Protein AF-B0FN88-F1 (afdb_monomer_lite)

Sequence (145 aa):
YLPQELLGTSCYEYFHQDDIGHLAECHRQVLQTREKITTNCYKFKIKDGSFITLRSRWFSFMNPWTKEVEYIVSTNTVVLANVLEGGDPSLPQLTASPHSMDSMLPSGEGGPKRIHPTVPGIPGGTRAGAGKIGRMIAEEIMEIH

Secondary structure (DSSP, 8-state):
--GGGTTTS-GGGTB-TTTHHHHHHHHHHHHH-SS-EEPPPEEEE-TTS-EEEEEEEEEEEE-TTT--EEEEEEEEEE--TTS----------------------------------PPTT----PPTTGGGHHHHHHHHHHTT-

InterPro domains:
  IPR000014 PAS domain [PS50112] (1-34)
  IPR000014 PAS domain [cd00130] (1-74)
  IPR001610 PAC motif [SM00086] (39-82)
  IPR035965 PAS domain superfamily [SSF55785] (1-79)
  IPR050933 Circadian Clock Transcription Factors [PTHR23042] (1-145)

pLDDT: mean 76.38, std 24.84, range [31.55, 98.12]

Organism: Ovis aries (NCBI:txid9940)

Foldseek 3Di:
DPPVVPPPFAQLQFWFPVQLVQVLVLLLCQQVDQDWRKGDWTWGQDPVQHTFTKIKIKHFDADPPPRHTPDIDIDIDTDDPPDDDDDDPDDDDDDDDDDDDDDDDDDDDDDDDPDDDDDPDDDHRRDPPSRCSSVVSSVVNVVPD

Radius of gyration: 22.77 Å; chains: 1; bounding box: 37×51×68 Å

Structure (mmCIF, N/CA/C/O backbone):
data_AF-B0FN88-F1
#
_entry.id   AF-B0FN88-F1
#
loop_
_atom_site.group_PDB
_atom_site.id
_atom_site.type_symbol
_atom_site.label_atom_id
_atom_site.label_alt_id
_atom_site.label_comp_id
_atom_site.label_asym_id
_a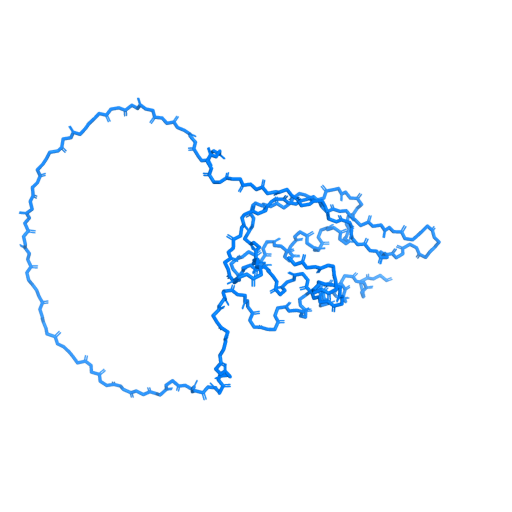tom_site.label_entity_id
_atom_site.label_seq_id
_atom_site.pdbx_PDB_ins_code
_atom_site.Cartn_x
_atom_site.Cartn_y
_atom_site.Cartn_z
_atom_site.occupancy
_atom_site.B_iso_or_equiv
_atom_site.auth_seq_id
_atom_site.auth_comp_id
_atom_site.auth_asym_id
_atom_site.auth_atom_id
_atom_site.pdbx_PDB_model_num
ATOM 1 N N . TYR A 1 1 ? -12.769 -7.535 6.751 1.00 92.06 1 TYR A N 1
ATOM 2 C CA . TYR A 1 1 ? -13.181 -7.292 5.360 1.00 92.06 1 TYR A CA 1
ATOM 3 C C . TYR A 1 1 ? -13.320 -8.618 4.647 1.00 92.06 1 TYR A C 1
ATOM 5 O O . TYR A 1 1 ? -12.586 -9.542 4.982 1.00 92.06 1 TYR A O 1
ATOM 13 N N . LEU A 1 2 ? -14.243 -8.710 3.698 1.00 96.25 2 LEU A N 1
ATOM 14 C CA . LEU A 1 2 ? -14.272 -9.762 2.683 1.00 96.25 2 LEU A CA 1
ATOM 15 C C . LEU A 1 2 ? -13.280 -9.402 1.555 1.00 96.25 2 LEU A C 1
ATOM 17 O O . LEU A 1 2 ? -12.980 -8.216 1.396 1.00 96.25 2 LEU A O 1
ATOM 21 N N . PRO A 1 3 ? -12.771 -10.361 0.759 1.00 95.94 3 PRO A N 1
ATOM 22 C CA . PRO A 1 3 ? -11.773 -10.076 -0.279 1.00 95.94 3 PRO A CA 1
ATOM 23 C C . PRO A 1 3 ? -12.199 -8.972 -1.258 1.00 95.94 3 PRO A C 1
ATOM 25 O O . PRO A 1 3 ? -11.432 -8.052 -1.528 1.00 95.94 3 PRO A O 1
ATOM 28 N N . GLN A 1 4 ? -13.452 -8.994 -1.716 1.00 95.56 4 GLN A N 1
ATOM 29 C CA . GLN A 1 4 ? -14.014 -7.999 -2.634 1.00 95.56 4 GLN A CA 1
ATOM 30 C C . GLN A 1 4 ? -14.195 -6.594 -2.029 1.00 95.56 4 GLN A C 1
ATOM 32 O O . GLN A 1 4 ? -14.438 -5.653 -2.772 1.00 95.56 4 GLN A O 1
ATOM 37 N N . GLU A 1 5 ? -14.080 -6.433 -0.705 1.00 91.88 5 GLU A N 1
ATOM 38 C CA . GLU A 1 5 ? -14.069 -5.113 -0.045 1.00 91.88 5 GLU A CA 1
ATOM 39 C C . GLU A 1 5 ? -12.666 -4.478 -0.019 1.00 91.88 5 GLU A C 1
ATOM 41 O O . GLU A 1 5 ? -12.530 -3.330 0.399 1.00 91.88 5 GLU A O 1
ATOM 46 N N . LEU A 1 6 ? -11.631 -5.236 -0.407 1.00 93.19 6 LEU A N 1
ATOM 47 C CA . LEU A 1 6 ? -10.227 -4.808 -0.457 1.00 93.19 6 LEU A CA 1
ATOM 48 C C . LEU A 1 6 ? -9.679 -4.788 -1.892 1.00 93.19 6 LEU A C 1
ATOM 50 O O . LEU A 1 6 ? -8.859 -3.937 -2.234 1.00 93.19 6 LEU A O 1
ATOM 54 N N . LEU A 1 7 ? -10.102 -5.722 -2.747 1.00 94.38 7 LEU A N 1
ATOM 55 C CA . LEU A 1 7 ? -9.647 -5.796 -4.137 1.00 94.38 7 LEU A CA 1
ATOM 56 C C . LEU A 1 7 ? -9.998 -4.514 -4.910 1.00 94.38 7 LEU A C 1
ATOM 58 O O . LEU A 1 7 ? -11.120 -4.023 -4.847 1.00 94.38 7 LEU A O 1
ATOM 62 N N . GLY A 1 8 ? -9.022 -3.973 -5.644 1.00 91.25 8 GLY A N 1
ATOM 63 C CA . GLY A 1 8 ? -9.160 -2.721 -6.401 1.00 91.25 8 GLY A CA 1
ATOM 64 C C . GLY A 1 8 ? -9.045 -1.435 -5.569 1.00 91.25 8 GLY A C 1
ATOM 65 O O . GLY A 1 8 ? -8.986 -0.354 -6.151 1.00 91.25 8 GLY A O 1
ATOM 66 N N . THR A 1 9 ? -8.968 -1.533 -4.239 1.00 93.88 9 THR A N 1
ATOM 67 C CA . THR A 1 9 ? -8.719 -0.393 -3.337 1.00 93.88 9 THR A CA 1
ATOM 68 C C . THR A 1 9 ? -7.227 -0.245 -3.030 1.00 93.88 9 THR A C 1
ATOM 70 O O . THR A 1 9 ? -6.438 -1.173 -3.229 1.00 93.88 9 THR A O 1
ATOM 73 N N . SER A 1 10 ? -6.816 0.919 -2.532 1.00 94.69 10 SER A N 1
ATOM 74 C CA . SER A 1 10 ? -5.427 1.163 -2.142 1.00 94.69 10 SER A CA 1
ATOM 75 C C . SER A 1 10 ? -5.198 0.844 -0.664 1.00 94.69 10 SER A C 1
ATOM 77 O O . SER A 1 10 ? -5.953 1.279 0.203 1.00 94.69 10 SER A O 1
ATOM 79 N N . CYS A 1 11 ? -4.108 0.143 -0.335 1.00 94.38 11 CYS A N 1
ATOM 80 C CA . CYS A 1 11 ? -3.772 -0.218 1.052 1.00 94.38 11 CYS A CA 1
ATOM 81 C C . CYS A 1 11 ? -3.662 1.005 1.991 1.00 94.38 11 CYS A C 1
ATOM 83 O O . CYS A 1 11 ? -4.023 0.929 3.167 1.00 94.38 11 CYS A O 1
ATOM 85 N N . TYR A 1 12 ? -3.268 2.159 1.447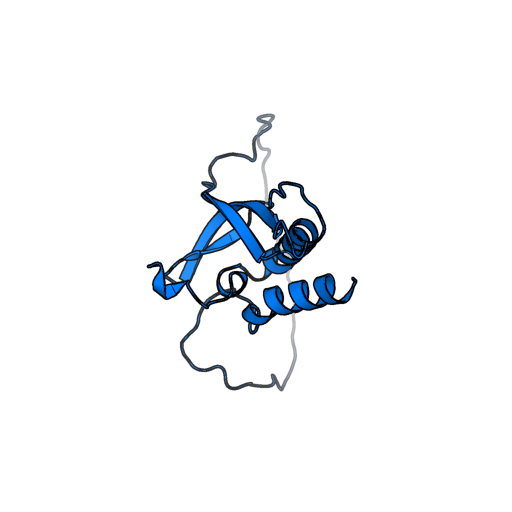 1.00 96.12 12 TYR A N 1
ATOM 86 C CA . TYR A 1 12 ? -3.194 3.442 2.149 1.00 96.12 12 TYR A CA 1
ATOM 87 C C . TYR A 1 12 ? -4.555 3.983 2.621 1.00 96.12 12 TYR A C 1
ATOM 89 O O . TYR A 1 12 ? -4.590 4.849 3.492 1.00 96.12 12 TYR A O 1
ATOM 97 N N . GLU A 1 13 ? -5.678 3.466 2.112 1.00 94.56 13 GLU A N 1
ATOM 98 C CA . GLU A 1 13 ? -7.030 3.793 2.595 1.00 94.56 13 GLU A CA 1
ATOM 99 C C . GLU A 1 13 ? -7.373 3.114 3.931 1.00 94.56 13 GLU A C 1
ATOM 101 O O . GLU A 1 13 ? -8.386 3.442 4.555 1.00 94.56 13 GLU A O 1
ATOM 106 N N . TYR A 1 14 ? -6.525 2.195 4.399 1.00 95.69 14 TYR A N 1
ATOM 107 C CA . TYR A 1 14 ? -6.689 1.473 5.661 1.00 95.69 14 TYR A CA 1
ATOM 108 C C . TYR A 1 14 ? -5.599 1.810 6.682 1.00 95.69 14 TYR A C 1
ATOM 110 O O . TYR A 1 14 ? -5.774 1.536 7.865 1.00 95.69 14 TYR A O 1
ATOM 118 N N . PHE A 1 15 ? -4.495 2.432 6.275 1.00 96.44 15 PHE A N 1
ATOM 119 C CA . PHE A 1 15 ? -3.462 2.880 7.208 1.00 96.44 15 PHE A CA 1
ATOM 120 C C . PHE A 1 15 ? -3.923 4.112 8.009 1.00 96.44 15 PHE A C 1
ATOM 122 O O . PHE A 1 15 ? -4.675 4.962 7.514 1.00 96.44 15 PHE A O 1
ATOM 129 N N . HIS A 1 16 ? -3.477 4.209 9.263 1.00 95.62 16 HIS A N 1
ATOM 130 C CA . HIS A 1 16 ? -3.641 5.419 10.068 1.00 95.62 16 HIS A CA 1
ATOM 131 C C . HIS A 1 16 ? -2.725 6.533 9.549 1.00 95.62 16 HIS A C 1
ATOM 133 O O . HIS A 1 16 ? -1.607 6.268 9.111 1.00 95.62 16 HIS A O 1
ATOM 139 N N . GLN A 1 17 ? -3.186 7.784 9.603 1.00 95.12 17 GLN A N 1
ATOM 140 C CA . GLN A 1 17 ? -2.492 8.936 9.016 1.00 95.12 17 GLN A CA 1
ATOM 141 C C . GLN A 1 17 ? -1.041 9.103 9.512 1.00 95.12 17 GLN A C 1
ATOM 143 O O . GLN A 1 17 ? -0.172 9.452 8.715 1.00 95.12 17 GLN A O 1
ATOM 148 N N . ASP A 1 18 ? -0.783 8.807 10.790 1.00 95.62 18 ASP A N 1
ATOM 149 C CA . ASP A 1 18 ? 0.536 8.944 11.426 1.00 95.62 18 ASP A CA 1
ATOM 150 C C . ASP A 1 18 ? 1.540 7.904 10.887 1.00 95.62 18 ASP A C 1
ATOM 152 O O . ASP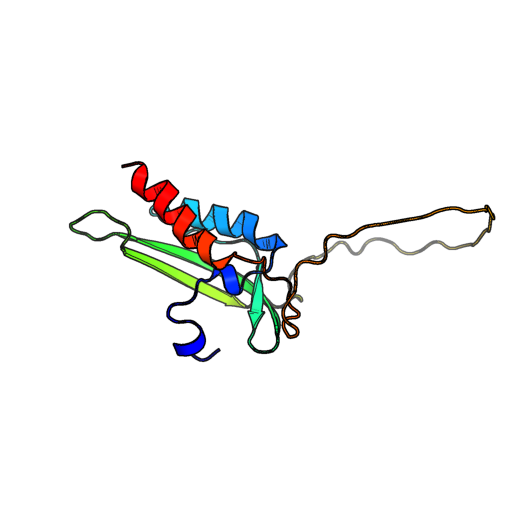 A 1 18 ? 2.738 8.165 10.801 1.00 95.62 18 ASP A O 1
ATOM 156 N N . ASP A 1 19 ? 1.045 6.737 10.461 1.00 96.44 19 ASP A N 1
ATOM 157 C CA . ASP A 1 19 ? 1.862 5.627 9.962 1.00 96.44 19 ASP A CA 1
ATOM 158 C C . ASP A 1 19 ? 2.198 5.760 8.466 1.00 96.44 19 ASP A C 1
ATOM 160 O O . ASP A 1 19 ? 3.145 5.143 7.976 1.00 96.44 19 ASP A O 1
ATOM 164 N N . ILE A 1 20 ? 1.463 6.607 7.731 1.00 95.88 20 ILE A N 1
ATOM 165 C CA . ILE A 1 20 ? 1.625 6.816 6.280 1.00 95.88 20 ILE A CA 1
ATOM 166 C C . ILE A 1 20 ? 3.076 7.136 5.903 1.00 95.88 20 ILE A C 1
ATOM 168 O O . ILE A 1 20 ? 3.544 6.662 4.872 1.00 95.88 20 ILE A O 1
ATOM 172 N N . GLY A 1 21 ? 3.782 7.934 6.713 1.00 96.00 21 GLY A N 1
ATOM 173 C CA . GLY A 1 21 ? 5.150 8.365 6.417 1.00 96.00 21 GLY A CA 1
ATOM 174 C C . GLY A 1 21 ? 6.135 7.198 6.333 1.00 96.00 21 GLY A C 1
ATOM 175 O O . GLY A 1 21 ? 6.828 7.049 5.329 1.00 96.00 21 GLY A O 1
ATOM 176 N N . HIS A 1 22 ? 6.156 6.331 7.349 1.00 96.69 22 HIS A N 1
ATOM 177 C CA . HIS A 1 22 ? 7.078 5.195 7.370 1.00 96.69 22 HIS A CA 1
ATOM 178 C C . HIS A 1 22 ? 6.633 4.070 6.421 1.00 96.69 22 HIS A C 1
ATOM 180 O O . HIS A 1 22 ? 7.474 3.418 5.810 1.00 96.69 22 HIS A O 1
ATOM 186 N N . LEU A 1 23 ? 5.322 3.873 6.228 1.00 97.75 23 LEU A N 1
ATOM 187 C CA . LEU A 1 23 ? 4.800 2.887 5.274 1.00 97.75 23 LEU A CA 1
ATOM 188 C C . LEU A 1 23 ? 5.023 3.302 3.813 1.00 97.75 23 LEU A C 1
ATOM 190 O O . LEU A 1 23 ? 5.218 2.441 2.959 1.00 97.75 23 LEU A O 1
ATOM 194 N N . ALA A 1 24 ? 5.025 4.603 3.506 1.00 97.19 24 ALA A N 1
ATOM 195 C CA . ALA A 1 24 ? 5.486 5.111 2.215 1.00 97.19 24 ALA A CA 1
ATOM 196 C C . ALA A 1 24 ? 6.966 4.778 1.987 1.00 97.19 24 ALA A C 1
ATOM 198 O O . ALA A 1 24 ? 7.328 4.318 0.909 1.00 97.19 24 ALA A O 1
ATOM 199 N N . GLU A 1 25 ? 7.804 4.926 3.012 1.00 96.69 25 GLU A N 1
ATOM 200 C CA . GLU A 1 25 ? 9.231 4.631 2.902 1.00 96.69 25 GLU A CA 1
ATOM 201 C C . GLU A 1 25 ? 9.520 3.130 2.730 1.00 96.69 25 GLU A C 1
ATOM 203 O O . GLU A 1 25 ? 10.229 2.742 1.802 1.00 96.69 25 GLU A O 1
ATOM 208 N N . CYS A 1 26 ? 8.868 2.256 3.507 1.00 97.44 26 CYS A N 1
ATOM 209 C CA . CYS A 1 26 ? 8.931 0.807 3.274 1.00 97.44 26 CYS A CA 1
ATOM 210 C C . CYS A 1 26 ? 8.449 0.414 1.863 1.00 97.44 26 CYS A C 1
ATOM 212 O O . CYS A 1 26 ? 8.944 -0.560 1.293 1.00 97.44 26 CYS A O 1
ATOM 214 N N . HIS A 1 27 ? 7.495 1.159 1.288 1.00 97.06 27 HIS A N 1
ATOM 215 C CA . HIS A 1 27 ? 6.995 0.910 -0.065 1.00 97.06 27 HIS A CA 1
ATOM 216 C C . HIS A 1 27 ? 8.025 1.307 -1.132 1.00 97.06 27 HIS A C 1
ATOM 218 O O . HIS A 1 27 ? 8.219 0.557 -2.086 1.00 97.06 27 HIS A O 1
ATOM 224 N N . ARG A 1 28 ? 8.762 2.412 -0.944 1.00 95.94 28 ARG A N 1
ATOM 225 C CA . ARG A 1 28 ? 9.888 2.746 -1.831 1.00 95.94 28 ARG A CA 1
ATOM 226 C C . ARG A 1 28 ? 10.959 1.665 -1.808 1.00 95.94 28 ARG A C 1
ATOM 228 O O . ARG A 1 28 ? 11.356 1.152 -2.851 1.00 95.94 28 ARG A O 1
ATOM 235 N N . GLN A 1 29 ? 11.367 1.268 -0.605 1.00 95.69 29 GLN A N 1
ATOM 236 C CA . GLN A 1 29 ? 12.433 0.289 -0.405 1.00 95.69 29 GLN A CA 1
ATOM 237 C C . GLN A 1 29 ? 12.094 -1.076 -1.015 1.00 95.69 29 GLN A C 1
ATOM 239 O O . GLN A 1 29 ? 12.967 -1.703 -1.611 1.00 95.69 29 GLN A O 1
ATOM 244 N N . VAL A 1 30 ? 10.840 -1.537 -0.935 1.00 95.81 30 VAL A N 1
ATOM 245 C CA . VAL A 1 30 ? 10.456 -2.835 -1.518 1.00 95.81 30 VAL A CA 1
ATOM 246 C C . VAL A 1 30 ? 10.338 -2.810 -3.050 1.00 95.81 30 VAL A C 1
ATOM 248 O O . VAL A 1 30 ? 10.459 -3.856 -3.684 1.00 95.81 30 VAL A O 1
ATOM 251 N N . LEU A 1 31 ? 10.131 -1.638 -3.661 1.00 94.12 31 LEU A N 1
ATOM 252 C CA . LEU A 1 31 ? 10.160 -1.477 -5.119 1.00 94.12 31 LEU A CA 1
ATOM 253 C C . LEU A 1 31 ? 11.591 -1.327 -5.664 1.00 94.12 31 LEU A C 1
ATOM 255 O O . LEU A 1 31 ? 11.877 -1.814 -6.753 1.00 94.12 31 LEU A O 1
ATOM 259 N N . GLN A 1 32 ? 12.489 -0.691 -4.907 1.00 91.69 32 GLN A N 1
ATOM 260 C CA . GLN A 1 32 ? 13.887 -0.463 -5.305 1.00 91.69 32 GLN A CA 1
ATOM 261 C C . GLN A 1 32 ? 14.814 -1.651 -5.002 1.00 91.69 32 GLN A C 1
ATOM 263 O O . GLN A 1 32 ? 15.793 -1.873 -5.713 1.00 91.69 32 GLN A O 1
ATOM 268 N N . THR A 1 33 ? 14.538 -2.416 -3.944 1.00 88.94 33 THR A N 1
ATOM 269 C CA . THR A 1 33 ? 15.382 -3.539 -3.507 1.00 88.94 33 THR A CA 1
ATOM 270 C C . THR A 1 33 ? 14.746 -4.891 -3.825 1.00 88.94 33 THR A C 1
ATOM 272 O O . THR A 1 33 ? 13.532 -5.025 -3.954 1.00 88.94 33 THR A O 1
ATOM 275 N N . ARG A 1 34 ? 15.582 -5.932 -3.903 1.00 83.12 34 ARG A N 1
ATOM 276 C CA . ARG A 1 34 ? 15.144 -7.339 -3.996 1.00 83.12 34 ARG A CA 1
ATOM 277 C C . ARG A 1 34 ? 15.033 -8.015 -2.623 1.00 83.12 34 ARG A C 1
ATOM 279 O O . ARG A 1 34 ? 14.920 -9.238 -2.540 1.00 83.12 34 ARG A O 1
ATOM 286 N N . GLU A 1 35 ? 15.129 -7.238 -1.549 1.00 90.44 35 GLU A N 1
ATOM 287 C CA . GLU A 1 35 ? 15.183 -7.738 -0.179 1.00 90.44 35 GLU A CA 1
ATOM 288 C C . GLU A 1 35 ? 13.799 -7.752 0.482 1.00 90.44 35 GLU A C 1
ATOM 290 O O . GLU A 1 35 ? 12.831 -7.158 0.006 1.00 90.44 35 GLU A O 1
ATOM 295 N N . LYS A 1 36 ? 13.691 -8.475 1.601 1.00 94.75 36 LYS A N 1
ATOM 296 C CA . LYS A 1 36 ? 12.455 -8.540 2.388 1.00 94.75 36 LYS A CA 1
ATOM 297 C C . LYS A 1 36 ? 12.428 -7.388 3.385 1.00 94.75 36 LYS A C 1
ATOM 299 O O . LYS A 1 36 ? 13.066 -7.466 4.433 1.00 94.75 36 LYS A O 1
ATOM 304 N N . ILE A 1 37 ? 11.640 -6.362 3.093 1.00 97.44 37 ILE A N 1
ATOM 305 C CA . ILE A 1 37 ? 11.433 -5.227 3.995 1.00 97.44 37 ILE A CA 1
ATOM 306 C C . ILE A 1 37 ? 10.492 -5.652 5.129 1.00 97.44 37 ILE A C 1
ATOM 308 O O . ILE A 1 37 ? 9.476 -6.309 4.897 1.00 97.44 37 ILE A O 1
ATOM 312 N N . THR A 1 38 ? 10.816 -5.292 6.371 1.00 97.38 38 THR A N 1
ATOM 313 C CA . THR A 1 38 ? 9.915 -5.462 7.524 1.00 97.38 38 THR A CA 1
ATOM 314 C C . THR A 1 38 ? 9.470 -4.086 7.999 1.00 97.38 38 THR A C 1
ATOM 316 O O . THR A 1 38 ? 10.311 -3.230 8.254 1.00 97.38 38 THR A O 1
ATOM 319 N N . THR A 1 39 ? 8.162 -3.867 8.113 1.00 97.25 39 THR A N 1
ATOM 320 C CA . THR A 1 39 ? 7.614 -2.605 8.621 1.00 97.25 39 THR A CA 1
ATOM 321 C C . THR A 1 39 ? 7.821 -2.494 10.131 1.00 97.25 39 THR A C 1
ATOM 323 O O . THR A 1 39 ? 7.907 -3.502 10.842 1.00 97.25 39 THR A O 1
ATOM 326 N N . ASN A 1 40 ? 7.764 -1.269 10.651 1.00 95.94 40 ASN A N 1
ATOM 327 C CA . ASN A 1 40 ? 7.438 -1.059 12.060 1.00 95.94 40 ASN A CA 1
ATOM 328 C C . ASN A 1 40 ? 6.004 -1.544 12.357 1.00 95.94 40 ASN A C 1
ATOM 330 O O . ASN A 1 40 ? 5.252 -1.932 11.455 1.00 95.94 40 ASN A O 1
ATOM 334 N N . CYS A 1 41 ? 5.622 -1.551 13.632 1.00 96.81 41 CYS A N 1
ATOM 335 C CA . CYS A 1 41 ? 4.227 -1.744 14.014 1.00 96.81 41 CYS A CA 1
ATOM 336 C C . CYS A 1 41 ? 3.400 -0.530 13.557 1.00 96.81 41 CYS A C 1
ATOM 338 O O . CYS A 1 41 ? 3.759 0.598 13.883 1.00 96.81 41 CYS A O 1
ATOM 340 N N . TYR A 1 42 ? 2.300 -0.762 12.841 1.00 97.25 42 TYR A N 1
ATOM 341 C CA . TYR A 1 42 ? 1.413 0.278 12.312 1.00 97.25 42 TYR A CA 1
ATOM 342 C C . TYR A 1 42 ? -0.058 -0.053 12.568 1.00 97.25 42 TYR A C 1
ATOM 344 O O . TYR A 1 42 ? -0.435 -1.215 12.736 1.00 97.25 42 TYR A O 1
ATOM 352 N N . LYS A 1 43 ? -0.914 0.968 12.572 1.00 97.06 43 LYS A N 1
ATOM 353 C CA . LYS A 1 43 ? -2.358 0.833 12.764 1.00 97.06 43 LYS A CA 1
ATOM 354 C C . LYS A 1 43 ? -3.065 0.610 11.426 1.00 97.06 43 LYS A C 1
ATOM 356 O O . LYS A 1 43 ? -2.974 1.425 10.505 1.00 97.06 43 LYS A O 1
ATOM 361 N N . PHE A 1 44 ? -3.832 -0.472 11.346 1.00 96.75 44 PHE A N 1
ATOM 362 C CA . PHE A 1 44 ? -4.681 -0.823 10.210 1.00 96.75 44 PHE A CA 1
ATOM 363 C C . PHE A 1 44 ? -6.158 -0.754 10.610 1.00 96.75 44 PHE A C 1
ATOM 365 O O . PHE A 1 44 ? -6.583 -1.401 11.567 1.00 96.75 44 PHE A O 1
ATOM 372 N N . LYS A 1 45 ? -6.938 0.041 9.878 1.00 95.75 45 LYS A N 1
ATOM 373 C CA . LYS A 1 45 ? -8.376 0.234 10.066 1.00 95.75 45 LYS A CA 1
ATOM 374 C C . LYS A 1 45 ? -9.118 -1.054 9.728 1.00 95.75 45 LYS A C 1
ATOM 376 O O . LYS A 1 45 ? -8.929 -1.588 8.639 1.00 95.75 45 LYS A O 1
ATOM 381 N N . ILE A 1 46 ? -9.966 -1.537 10.630 1.00 95.00 46 ILE A N 1
ATOM 382 C CA . ILE A 1 46 ? -10.852 -2.681 10.392 1.00 95.00 46 ILE A CA 1
ATOM 383 C C . ILE A 1 46 ? -12.275 -2.217 10.039 1.00 95.00 46 ILE A C 1
ATOM 385 O O . ILE A 1 46 ? -12.573 -1.024 9.987 1.00 95.00 46 ILE A O 1
ATOM 389 N N . LYS A 1 47 ? -13.163 -3.169 9.724 1.00 92.56 47 LYS A N 1
ATOM 390 C CA . LYS A 1 47 ? -14.466 -2.896 9.090 1.00 92.56 47 LYS A CA 1
ATOM 391 C C . LYS A 1 47 ? -15.417 -2.023 9.928 1.00 92.56 47 LYS A C 1
ATOM 393 O O . LYS A 1 47 ? -16.249 -1.341 9.343 1.00 92.56 47 LYS A O 1
ATOM 398 N N . ASP A 1 48 ? -15.288 -2.023 11.252 1.00 92.50 48 ASP A N 1
ATOM 399 C CA . ASP A 1 48 ? -16.069 -1.163 12.158 1.00 92.50 48 ASP A CA 1
ATOM 400 C C . ASP A 1 48 ? -15.503 0.267 12.313 1.00 92.50 48 ASP A C 1
ATOM 402 O O . ASP A 1 48 ? -16.096 1.092 13.003 1.00 92.50 48 ASP A O 1
ATOM 406 N N . GLY A 1 49 ? -14.378 0.580 11.658 1.00 91.19 49 GLY A N 1
ATOM 407 C CA . GLY A 1 49 ? -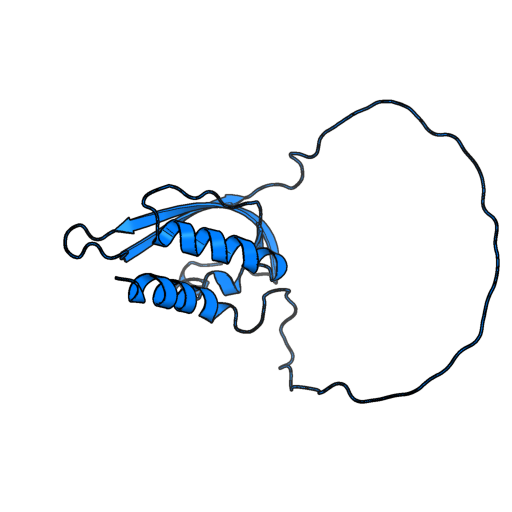13.701 1.878 11.728 1.00 91.19 49 GLY A CA 1
ATOM 408 C C . GLY A 1 49 ? -12.652 2.000 12.840 1.00 91.19 49 GLY A C 1
ATOM 409 O O . GLY A 1 49 ? -11.902 2.978 12.846 1.00 91.19 49 GLY A O 1
ATOM 410 N N . SER A 1 50 ? -12.550 1.020 13.744 1.00 94.31 50 SER A N 1
ATOM 411 C CA . SER A 1 50 ? -11.463 0.932 14.726 1.00 94.31 50 SER A CA 1
ATOM 412 C C . SER A 1 50 ? -10.147 0.468 14.081 1.00 94.31 50 SER A C 1
ATOM 414 O O . SER A 1 50 ? -10.098 0.161 12.888 1.00 94.31 50 SER A O 1
ATOM 416 N N . PHE A 1 51 ? -9.055 0.438 14.850 1.00 95.25 51 PHE A N 1
ATOM 417 C CA . PHE A 1 51 ? -7.719 0.093 14.357 1.00 95.25 51 PHE A CA 1
ATOM 418 C C . PHE A 1 51 ? -7.108 -1.075 15.135 1.00 95.25 51 PHE A C 1
ATOM 420 O O . PHE A 1 51 ? -7.169 -1.109 16.363 1.00 95.25 51 PHE A O 1
ATOM 427 N N . ILE A 1 52 ? -6.445 -1.982 14.415 1.00 95.75 52 ILE A N 1
ATOM 428 C CA . ILE A 1 52 ? -5.585 -3.034 14.974 1.00 95.75 52 ILE A CA 1
ATOM 429 C C . ILE A 1 52 ? -4.117 -2.736 14.667 1.00 95.75 52 ILE A C 1
ATOM 431 O O . ILE A 1 52 ? -3.808 -2.153 13.628 1.00 95.75 52 ILE A O 1
ATOM 435 N N . THR A 1 53 ? -3.205 -3.172 15.534 1.00 97.25 53 THR A N 1
ATOM 436 C CA . THR A 1 53 ? -1.765 -3.075 15.268 1.00 97.25 53 THR A CA 1
ATOM 437 C C . THR A 1 53 ? -1.307 -4.263 14.426 1.00 97.25 53 THR A C 1
ATOM 439 O O . THR A 1 53 ? -1.480 -5.421 14.815 1.00 97.25 53 THR A O 1
ATOM 442 N N . LEU A 1 54 ? -0.700 -3.981 13.277 1.00 97.56 54 LEU A N 1
ATOM 443 C CA . LEU A 1 54 ? -0.055 -4.958 12.407 1.00 97.56 54 LEU A CA 1
ATOM 444 C C . LEU A 1 54 ? 1.453 -4.709 12.354 1.00 97.56 54 LEU A C 1
ATOM 446 O O . LEU A 1 54 ? 1.917 -3.579 12.479 1.00 97.56 54 LEU A O 1
ATOM 450 N N . ARG A 1 55 ? 2.214 -5.769 12.097 1.00 97.69 55 ARG A N 1
ATOM 451 C CA . ARG A 1 55 ? 3.590 -5.696 11.600 1.00 97.69 55 ARG A CA 1
ATOM 452 C C . ARG A 1 55 ? 3.693 -6.583 10.371 1.00 97.69 55 ARG A C 1
ATOM 454 O O . ARG A 1 55 ? 3.248 -7.731 10.414 1.00 97.69 55 ARG A O 1
ATOM 461 N N . SER A 1 56 ? 4.284 -6.070 9.300 1.00 98.12 56 SER A N 1
ATOM 462 C CA . SER A 1 56 ? 4.229 -6.719 7.993 1.00 98.12 56 SER A CA 1
ATOM 463 C C . SER A 1 56 ? 5.609 -6.938 7.390 1.00 98.12 56 SER A C 1
ATOM 465 O O . SER A 1 56 ? 6.560 -6.212 7.672 1.00 98.12 56 SER A O 1
ATOM 467 N N . ARG A 1 57 ? 5.718 -7.978 6.563 1.00 97.88 57 ARG A N 1
ATOM 468 C CA . ARG A 1 57 ? 6.904 -8.293 5.760 1.00 97.88 57 ARG A CA 1
ATOM 469 C C . ARG A 1 57 ? 6.537 -8.214 4.290 1.00 97.88 57 ARG A C 1
ATOM 471 O O . ARG A 1 57 ? 5.638 -8.937 3.858 1.00 97.88 57 ARG A O 1
ATOM 478 N N . TRP A 1 58 ? 7.213 -7.341 3.557 1.00 98.06 58 TRP A N 1
ATOM 479 C CA . TRP A 1 58 ? 6.958 -7.041 2.152 1.00 98.06 58 TRP A CA 1
ATOM 480 C C . TRP A 1 58 ? 8.124 -7.525 1.291 1.00 98.06 58 TRP A C 1
ATOM 482 O O . TRP A 1 58 ? 9.284 -7.412 1.687 1.00 98.06 58 TRP A O 1
ATOM 492 N N . PHE A 1 59 ? 7.821 -8.056 0.110 1.00 96.94 59 PHE A N 1
ATOM 493 C CA . PHE A 1 59 ? 8.805 -8.275 -0.951 1.00 96.94 59 PHE A CA 1
ATOM 494 C C . PHE A 1 59 ? 8.155 -8.089 -2.321 1.00 96.94 59 PHE A C 1
ATOM 496 O O . PHE A 1 59 ? 6.975 -8.404 -2.497 1.00 96.94 59 PHE A O 1
ATOM 503 N N . SER A 1 60 ? 8.915 -7.574 -3.280 1.00 95.19 60 SER A N 1
ATOM 504 C CA . SER A 1 60 ? 8.495 -7.441 -4.672 1.00 95.19 60 SER A CA 1
ATOM 505 C C . SER A 1 60 ? 8.716 -8.751 -5.431 1.00 95.19 60 SER A C 1
ATOM 507 O O . SER A 1 60 ? 9.691 -9.473 -5.212 1.00 95.19 60 SER A O 1
ATOM 509 N N . PHE A 1 61 ? 7.796 -9.067 -6.338 1.00 94.19 61 PHE A N 1
ATOM 510 C CA . PHE A 1 61 ? 8.012 -10.048 -7.390 1.00 94.19 61 PHE A CA 1
ATOM 511 C C . PHE A 1 61 ? 8.347 -9.305 -8.683 1.00 94.19 61 PHE A C 1
ATOM 513 O O . PHE A 1 61 ? 7.602 -8.428 -9.121 1.00 94.19 61 PHE A O 1
ATOM 520 N N . MET A 1 62 ? 9.487 -9.656 -9.271 1.00 91.88 62 MET A N 1
ATOM 521 C CA . MET A 1 62 ? 9.997 -9.069 -10.504 1.00 91.88 62 MET A CA 1
ATOM 522 C C . MET A 1 62 ? 9.791 -10.050 -11.654 1.00 91.88 62 MET A C 1
ATOM 524 O O . MET A 1 62 ? 10.181 -11.216 -11.552 1.00 91.88 62 MET A O 1
ATOM 528 N N . ASN A 1 63 ? 9.219 -9.571 -12.755 1.00 92.00 63 ASN A N 1
ATOM 529 C CA . ASN A 1 63 ? 8.961 -10.383 -13.930 1.00 92.00 63 ASN A CA 1
ATOM 530 C C . ASN A 1 63 ? 10.290 -10.925 -14.512 1.00 92.00 63 ASN A C 1
ATOM 532 O O . ASN A 1 63 ? 11.199 -10.137 -14.808 1.00 92.00 63 ASN A O 1
ATOM 536 N N . PRO A 1 64 ? 10.449 -12.253 -14.705 1.00 91.38 64 PRO A N 1
ATOM 537 C CA . PRO A 1 64 ? 11.709 -12.829 -15.176 1.00 91.38 64 PRO A CA 1
ATOM 538 C C . PRO A 1 64 ? 12.159 -12.345 -16.559 1.00 91.38 64 PRO A C 1
ATOM 540 O O . PRO A 1 64 ? 13.359 -12.404 -16.840 1.00 91.38 64 PRO A O 1
ATOM 543 N N . TRP A 1 65 ? 11.239 -11.865 -17.400 1.00 91.88 65 TRP A N 1
ATOM 544 C CA . TRP A 1 65 ? 11.515 -11.409 -18.761 1.00 91.88 65 TRP A CA 1
ATOM 545 C C . TRP A 1 65 ? 11.675 -9.889 -18.835 1.00 91.88 65 TRP A C 1
ATOM 547 O O . TRP A 1 65 ? 12.744 -9.439 -19.244 1.00 91.88 65 TRP A O 1
ATOM 557 N N . THR A 1 66 ? 10.679 -9.107 -18.398 1.00 91.81 66 THR A N 1
ATOM 558 C CA . THR A 1 66 ? 10.720 -7.633 -18.525 1.00 91.81 66 THR A CA 1
ATOM 559 C C . THR A 1 66 ? 11.613 -6.949 -17.489 1.00 91.81 66 THR A C 1
ATOM 561 O O . THR A 1 66 ? 12.069 -5.838 -17.723 1.00 91.81 66 THR A O 1
ATOM 564 N N . LYS A 1 67 ? 11.920 -7.626 -16.371 1.00 87.94 67 LYS A N 1
ATOM 565 C CA . LYS A 1 67 ? 12.635 -7.083 -15.194 1.00 87.94 67 LYS A CA 1
ATOM 566 C C . LYS A 1 67 ? 11.883 -5.987 -14.430 1.00 87.94 67 LYS A C 1
ATOM 568 O O . LYS A 1 67 ? 12.446 -5.407 -13.507 1.00 87.94 67 LYS A O 1
ATOM 573 N N . GLU A 1 68 ? 10.613 -5.763 -14.743 1.00 89.25 68 GLU A N 1
ATOM 574 C CA . GLU A 1 68 ? 9.739 -4.841 -14.016 1.00 89.25 68 GLU A CA 1
ATOM 575 C C . GLU A 1 68 ? 9.163 -5.507 -12.757 1.00 89.25 68 GLU A C 1
ATOM 577 O O . GLU A 1 68 ? 9.079 -6.737 -12.666 1.00 89.25 68 GLU A O 1
ATOM 582 N N . VAL A 1 69 ? 8.749 -4.706 -11.772 1.00 91.81 69 VAL A N 1
ATOM 583 C CA . VAL A 1 69 ? 8.018 -5.207 -10.597 1.00 91.81 69 VAL A CA 1
ATOM 584 C C . VAL A 1 69 ? 6.549 -5.404 -10.963 1.00 91.81 69 VAL A C 1
ATOM 586 O O . VAL A 1 69 ? 5.870 -4.456 -11.340 1.00 91.81 69 VAL A O 1
ATOM 589 N N . GLU A 1 70 ? 6.053 -6.631 -10.814 1.00 92.69 70 GLU A N 1
ATOM 590 C CA . GLU A 1 70 ? 4.687 -7.007 -11.200 1.00 92.69 70 GLU A CA 1
ATOM 591 C C . GLU A 1 70 ? 3.708 -6.883 -10.019 1.00 92.69 70 GLU A C 1
ATOM 593 O O . GLU A 1 70 ? 2.585 -6.406 -10.173 1.00 92.69 70 GLU A O 1
ATOM 598 N N . TYR A 1 71 ? 4.137 -7.278 -8.814 1.00 94.25 71 TYR A N 1
ATOM 599 C CA . TYR A 1 71 ? 3.350 -7.144 -7.585 1.00 94.25 71 TYR A CA 1
ATOM 600 C C . TYR A 1 71 ? 4.220 -7.172 -6.321 1.00 94.25 71 TYR A C 1
ATOM 602 O O . TYR A 1 71 ? 5.347 -7.666 -6.323 1.00 94.25 71 TYR A O 1
ATOM 610 N N . ILE A 1 72 ? 3.667 -6.680 -5.209 1.00 96.12 72 ILE A N 1
ATOM 611 C CA . ILE A 1 72 ? 4.243 -6.817 -3.863 1.00 96.12 72 ILE A CA 1
ATOM 612 C C . ILE A 1 72 ? 3.441 -7.862 -3.089 1.00 96.12 72 ILE A C 1
ATOM 614 O O . ILE A 1 72 ? 2.214 -7.797 -3.020 1.00 96.12 72 ILE A O 1
ATOM 618 N N . VAL A 1 73 ? 4.136 -8.798 -2.447 1.00 96.56 73 VAL A N 1
ATOM 619 C CA . VAL A 1 73 ? 3.540 -9.7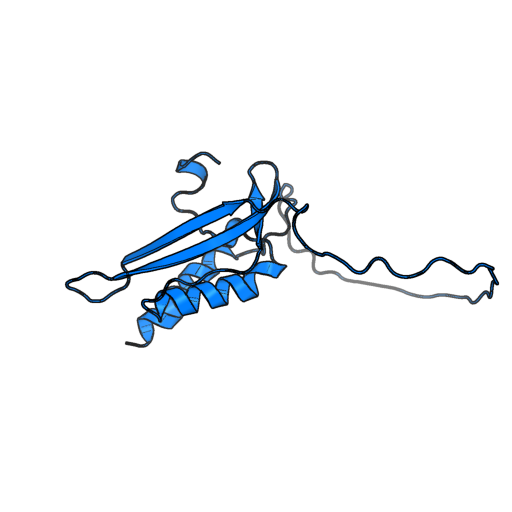39 -1.495 1.00 96.56 73 VAL A CA 1
ATOM 620 C C . VAL A 1 73 ? 3.732 -9.200 -0.080 1.00 96.56 73 VAL A C 1
ATOM 622 O O . VAL A 1 73 ? 4.864 -9.015 0.365 1.00 96.56 73 VAL A O 1
ATOM 625 N N . SER A 1 74 ? 2.630 -8.992 0.649 1.00 97.44 74 SER A N 1
ATOM 626 C CA . SER A 1 74 ? 2.652 -8.648 2.077 1.00 97.44 74 SER A CA 1
ATOM 627 C C . SER A 1 74 ? 2.201 -9.819 2.943 1.00 97.44 74 SER A C 1
ATOM 629 O O . SER A 1 74 ? 1.082 -10.313 2.805 1.00 97.44 74 SER A O 1
ATOM 631 N N . THR A 1 75 ? 3.042 -10.215 3.897 1.00 97.75 75 THR A N 1
ATOM 632 C CA . THR A 1 75 ? 2.647 -11.073 5.022 1.00 97.75 75 THR A CA 1
ATOM 633 C C . THR A 1 75 ? 2.405 -10.192 6.240 1.00 97.75 75 THR A C 1
ATOM 635 O O . THR A 1 75 ? 3.354 -9.617 6.768 1.00 97.75 75 THR A O 1
ATOM 638 N N . ASN A 1 76 ? 1.150 -10.083 6.681 1.00 97.31 76 ASN A N 1
ATOM 639 C CA . ASN A 1 76 ? 0.739 -9.195 7.772 1.00 97.31 76 ASN A CA 1
ATOM 640 C C . ASN A 1 76 ? 0.490 -10.009 9.054 1.00 97.31 76 ASN A C 1
ATOM 642 O O . ASN A 1 76 ? -0.310 -10.945 9.040 1.00 97.31 76 ASN A O 1
ATOM 646 N N . THR A 1 77 ? 1.136 -9.652 10.164 1.00 97.75 77 THR A N 1
ATOM 647 C CA . THR A 1 77 ? 0.956 -10.296 11.476 1.00 97.75 77 THR A CA 1
ATOM 648 C C . THR A 1 77 ? 0.287 -9.329 12.449 1.00 97.75 77 THR A C 1
ATOM 650 O O . THR A 1 77 ? 0.752 -8.203 12.614 1.00 97.75 77 THR A O 1
ATOM 653 N N . VAL A 1 78 ? -0.780 -9.770 13.122 1.00 96.75 78 VAL A N 1
ATOM 654 C CA . VAL A 1 78 ? -1.419 -9.000 14.203 1.00 96.75 78 VAL A CA 1
ATOM 655 C C . VAL A 1 78 ? -0.502 -8.974 15.424 1.00 96.75 78 VAL A C 1
ATOM 657 O O . VAL A 1 78 ? -0.024 -10.019 15.863 1.00 96.75 78 VAL A O 1
ATOM 660 N N . VAL A 1 79 ? -0.273 -7.787 15.981 1.00 94.62 79 VAL A N 1
ATOM 661 C CA . VAL A 1 79 ? 0.514 -7.587 17.202 1.00 94.62 79 VAL A CA 1
ATOM 662 C C . VAL A 1 79 ? -0.436 -7.188 18.327 1.00 94.62 79 VAL A C 1
ATOM 664 O O . VAL A 1 79 ? -1.062 -6.131 18.270 1.00 94.62 79 VAL A O 1
ATOM 667 N N . LEU A 1 80 ? -0.555 -8.029 19.357 1.00 84.88 80 LEU A N 1
ATOM 668 C CA . LEU A 1 80 ? -1.272 -7.662 20.580 1.00 84.88 80 LEU A CA 1
ATOM 669 C C . LEU A 1 80 ? -0.428 -6.674 21.397 1.00 84.88 80 LEU A C 1
ATOM 671 O O . LEU A 1 80 ? 0.769 -6.888 21.569 1.00 84.88 80 LEU A O 1
ATOM 675 N N . ALA A 1 81 ? -1.062 -5.647 21.962 1.00 65.81 81 ALA A N 1
ATOM 676 C CA . ALA A 1 81 ? -0.401 -4.576 22.720 1.00 65.81 81 ALA A CA 1
ATOM 677 C C . ALA A 1 81 ? 0.209 -5.003 24.078 1.00 65.81 81 ALA A C 1
ATOM 679 O O . ALA A 1 81 ? 0.669 -4.156 24.834 1.00 65.81 81 ALA A O 1
ATOM 680 N N . ASN A 1 82 ? 0.224 -6.303 24.394 1.00 56.09 82 ASN A N 1
ATOM 681 C CA . ASN A 1 82 ? 0.665 -6.842 25.686 1.00 56.09 82 ASN A CA 1
ATOM 682 C C . ASN A 1 82 ? 2.101 -7.405 25.656 1.00 56.09 82 ASN A C 1
ATOM 684 O O . ASN A 1 82 ? 2.501 -8.091 26.594 1.00 56.09 82 ASN A O 1
ATOM 688 N N . VAL A 1 83 ? 2.867 -7.179 24.582 1.00 52.22 83 VAL A N 1
ATOM 689 C CA . VAL A 1 83 ? 4.236 -7.698 24.441 1.00 52.22 83 VAL A CA 1
ATOM 690 C C . VAL A 1 83 ? 5.191 -6.559 24.085 1.00 52.22 83 VAL A C 1
ATOM 692 O O . VAL A 1 83 ? 5.324 -6.221 22.911 1.00 52.22 83 VAL A O 1
ATOM 695 N N . LEU A 1 84 ? 5.896 -6.074 25.122 1.00 48.44 84 LEU A N 1
ATOM 696 C CA . LEU A 1 84 ? 6.920 -5.010 25.125 1.00 48.44 84 LEU A CA 1
ATOM 697 C C . LEU A 1 84 ? 6.301 -3.604 24.945 1.00 48.44 84 LEU A C 1
ATOM 699 O O . LEU A 1 84 ? 5.531 -3.381 24.020 1.00 48.44 84 LEU A O 1
ATOM 703 N N . GLU A 1 85 ? 6.544 -2.613 25.803 1.00 44.69 85 GLU A N 1
ATOM 704 C CA . GLU A 1 85 ? 7.702 -2.358 26.676 1.00 44.69 85 GLU A CA 1
ATOM 705 C C . GLU A 1 85 ? 7.731 -3.123 28.019 1.00 44.69 85 GLU A C 1
ATOM 707 O O . GLU A 1 85 ? 6.796 -3.078 28.815 1.00 44.69 85 GLU A O 1
ATOM 712 N N . GLY A 1 86 ? 8.870 -3.750 28.314 1.00 41.97 86 GLY A N 1
ATOM 713 C CA . GLY A 1 86 ? 9.363 -3.970 29.679 1.00 41.97 86 GLY A CA 1
ATOM 714 C C . GLY A 1 86 ? 10.795 -3.421 29.753 1.00 41.97 86 GLY A C 1
ATOM 715 O O . GLY A 1 86 ? 11.429 -3.269 28.716 1.00 41.97 86 GLY A O 1
ATOM 716 N N . GLY A 1 87 ? 11.383 -3.108 30.902 1.00 34.25 87 GLY A N 1
ATOM 717 C CA . GLY A 1 87 ? 10.878 -3.168 32.269 1.00 34.25 87 GLY A CA 1
ATOM 718 C C . GLY A 1 87 ? 12.053 -3.021 33.242 1.00 34.25 87 GLY A C 1
ATOM 719 O O . GLY A 1 87 ? 13.001 -3.796 33.165 1.00 34.25 87 GLY A O 1
ATOM 720 N N . ASP A 1 88 ? 11.976 -2.056 34.158 1.00 33.94 88 ASP A N 1
ATOM 721 C CA . ASP A 1 88 ? 12.863 -1.938 35.322 1.00 33.94 88 ASP A CA 1
ATOM 722 C C . ASP A 1 88 ? 11.981 -1.808 36.576 1.00 33.94 88 ASP A C 1
ATOM 724 O O . ASP A 1 88 ? 11.200 -0.856 36.671 1.00 33.94 88 ASP A O 1
ATOM 728 N N . PRO A 1 89 ? 12.022 -2.774 37.511 1.00 48.12 89 PRO A N 1
ATOM 729 C CA . PRO A 1 89 ? 11.273 -2.713 38.754 1.00 48.12 89 PRO A CA 1
ATOM 730 C C . PRO A 1 89 ? 12.178 -2.290 39.924 1.00 48.12 89 PRO A C 1
ATOM 732 O O . PRO A 1 89 ? 12.408 -3.081 40.843 1.00 48.12 89 PRO A O 1
ATOM 735 N N . SER A 1 90 ? 12.675 -1.047 39.929 1.00 37.62 90 SER A N 1
ATOM 736 C CA . SER A 1 90 ? 13.438 -0.514 41.066 1.00 37.62 90 SER A CA 1
ATOM 737 C C . SER A 1 90 ? 12.966 0.857 41.599 1.00 37.62 90 SER A C 1
ATOM 739 O O . SER A 1 90 ? 13.178 1.915 41.017 1.00 37.62 90 SER A O 1
ATOM 741 N N . LEU A 1 91 ? 12.425 0.775 42.826 1.00 35.06 91 LEU A N 1
ATOM 742 C CA . LEU A 1 91 ? 12.240 1.788 43.886 1.00 35.06 91 LEU A CA 1
ATOM 743 C C . LEU A 1 91 ? 10.870 2.514 44.052 1.00 35.06 91 LEU A C 1
ATOM 745 O O . LEU A 1 91 ? 10.264 2.924 43.064 1.00 35.06 91 LEU A O 1
ATOM 749 N N . PRO A 1 92 ? 10.353 2.686 45.303 1.00 37.53 92 PRO A N 1
ATOM 750 C CA . PRO A 1 92 ? 8.991 3.180 45.567 1.00 37.53 92 PRO A CA 1
ATOM 751 C C . PRO A 1 92 ? 8.875 4.684 45.915 1.00 37.53 92 PRO A C 1
ATOM 753 O O . PRO A 1 92 ? 9.856 5.390 46.125 1.00 37.53 92 PRO A O 1
ATOM 756 N N . GLN A 1 93 ? 7.617 5.131 46.019 1.00 43.25 93 GLN A N 1
ATOM 757 C CA . GLN A 1 93 ? 7.117 6.494 46.278 1.00 43.25 93 GLN A CA 1
ATOM 758 C C . GLN A 1 93 ? 7.717 7.269 47.474 1.00 43.25 93 GLN A C 1
ATOM 760 O O . GLN A 1 93 ? 7.868 6.715 48.559 1.00 43.25 93 GLN A O 1
ATOM 765 N N . LEU A 1 94 ? 7.794 8.604 47.322 1.00 33.00 94 LEU A N 1
ATOM 766 C CA . LEU A 1 94 ? 7.673 9.630 48.382 1.00 33.00 94 LEU A CA 1
ATOM 767 C C . LEU A 1 94 ? 6.868 10.830 47.806 1.00 33.00 94 LEU A C 1
ATOM 769 O O . LEU A 1 94 ? 7.321 11.450 46.853 1.00 33.00 94 LEU A O 1
ATOM 773 N N . THR A 1 95 ? 5.561 10.989 48.073 1.00 32.84 95 THR A N 1
ATOM 774 C CA . THR A 1 95 ? 4.880 11.708 49.193 1.00 32.84 95 THR A CA 1
ATOM 775 C C . THR A 1 95 ? 4.803 13.248 49.094 1.00 32.84 95 THR A C 1
ATOM 777 O O . THR A 1 95 ? 5.837 13.900 49.165 1.00 32.84 95 THR A O 1
ATOM 780 N N . ALA A 1 96 ? 3.561 13.781 49.139 1.00 31.92 96 ALA A N 1
ATOM 781 C CA . ALA A 1 96 ? 3.141 15.175 49.447 1.00 31.92 96 ALA A CA 1
ATOM 782 C C . ALA A 1 96 ? 3.545 16.296 48.445 1.00 31.92 96 ALA A C 1
ATOM 784 O O . ALA A 1 96 ? 4.589 16.214 47.819 1.00 31.92 96 ALA A O 1
ATOM 785 N N . SER A 1 97 ? 2.811 17.406 48.243 1.00 35.38 97 SER A N 1
ATOM 786 C CA . SER A 1 97 ? 1.424 17.828 48.569 1.00 35.38 97 SER A CA 1
ATOM 787 C C . SER A 1 97 ? 1.050 19.062 47.694 1.00 35.38 97 SER A C 1
ATOM 789 O O . SER A 1 97 ? 1.937 19.603 47.032 1.00 35.38 97 SER A O 1
ATOM 791 N N . PRO A 1 98 ? -0.222 19.517 47.624 1.00 50.28 98 PRO A N 1
ATOM 792 C CA . PRO A 1 98 ? -0.670 20.484 46.610 1.00 50.28 98 PRO A CA 1
ATOM 793 C C . PRO A 1 98 ? -0.631 21.954 47.064 1.00 50.28 98 PRO A C 1
ATOM 795 O O . PRO A 1 98 ? -1.085 22.274 48.162 1.00 50.28 98 PRO A O 1
ATOM 798 N N . HIS A 1 99 ? -0.223 22.869 46.173 1.00 34.91 99 HIS A N 1
ATOM 799 C CA . HIS A 1 99 ? -0.346 24.319 46.381 1.00 34.91 99 HIS A CA 1
ATOM 800 C C . HIS A 1 99 ? -0.839 25.052 45.122 1.00 34.91 99 HIS A C 1
ATOM 802 O O . HIS A 1 99 ? -0.383 24.795 44.011 1.00 34.91 99 HIS A O 1
ATOM 808 N N . SER A 1 100 ? -1.805 25.947 45.333 1.00 44.88 100 SER A N 1
ATOM 809 C CA . SER A 1 100 ? -2.504 26.756 44.325 1.00 44.88 100 SER A CA 1
ATOM 810 C C . SER A 1 100 ? -1.765 28.063 44.019 1.00 44.88 100 SER A C 1
ATOM 812 O O . SER A 1 100 ? -1.157 28.610 44.935 1.00 44.88 100 SER A O 1
ATOM 814 N N . MET A 1 101 ? -1.907 28.594 42.796 1.00 41.12 101 MET A N 1
ATOM 815 C CA . MET A 1 101 ? -1.831 30.032 42.477 1.00 41.12 101 MET A CA 1
ATOM 816 C C . MET A 1 101 ? -2.766 30.343 41.290 1.00 41.12 101 MET A C 1
ATOM 818 O O . MET A 1 101 ? -2.812 29.588 40.321 1.00 41.12 101 MET A O 1
ATOM 822 N N . ASP A 1 102 ? -3.499 31.453 41.381 1.00 36.16 102 ASP A N 1
ATOM 823 C CA . ASP A 1 102 ? -4.489 31.950 40.408 1.00 36.16 102 ASP A CA 1
ATOM 824 C C . ASP A 1 102 ? -3.860 32.914 39.372 1.00 36.16 102 ASP A C 1
ATOM 826 O O . ASP A 1 102 ? -2.834 33.532 39.664 1.00 36.16 102 ASP A O 1
ATOM 830 N N . SER A 1 103 ? -4.465 33.071 38.183 1.00 37.97 103 SER A N 1
ATOM 831 C CA . SER A 1 103 ? -4.231 34.195 37.247 1.00 37.97 103 SER A CA 1
ATOM 832 C C . SER A 1 103 ? -5.250 34.257 36.095 1.00 37.97 103 SER A C 1
ATOM 834 O O . SER A 1 103 ? -5.459 33.286 35.372 1.00 37.97 103 SER A O 1
ATOM 836 N N . MET A 1 104 ? -5.810 35.451 35.869 1.00 38.38 104 MET A N 1
ATOM 837 C CA . MET A 1 104 ? -6.839 35.787 34.864 1.00 38.38 104 MET A CA 1
ATOM 838 C C . MET A 1 104 ? -6.431 37.102 34.127 1.00 38.38 104 MET A C 1
ATOM 840 O O . MET A 1 104 ? -5.456 37.728 34.534 1.00 38.38 104 MET A O 1
ATOM 844 N N . LEU A 1 105 ? -7.051 37.639 33.060 1.00 47.62 105 LEU A N 1
ATOM 845 C CA . LEU A 1 105 ? -8.396 37.481 32.471 1.00 47.62 105 LEU A CA 1
ATOM 846 C C . LEU A 1 105 ? -8.332 37.139 30.930 1.00 47.62 105 LEU A C 1
ATOM 848 O O . LEU A 1 105 ? -7.852 36.037 30.676 1.00 47.62 105 LEU A O 1
ATOM 852 N N . PRO A 1 106 ? -8.841 37.886 29.897 1.00 55.06 106 PRO A N 1
ATOM 853 C CA . PRO A 1 106 ? -9.461 37.218 28.727 1.00 55.06 106 PRO A CA 1
ATOM 854 C C . PRO A 1 106 ? -9.190 37.855 27.321 1.00 55.06 106 PRO A C 1
ATOM 856 O O . PRO A 1 106 ? -8.261 38.637 27.142 1.00 55.06 106 PRO A O 1
ATOM 859 N N . SER A 1 107 ? -10.096 37.574 26.363 1.00 34.19 107 SER A N 1
ATOM 860 C CA . SER A 1 107 ? -10.278 38.181 25.017 1.00 34.19 107 SER A CA 1
ATOM 861 C C . SER A 1 107 ? -9.307 37.720 23.907 1.00 34.19 107 SER A C 1
ATOM 863 O O . SER A 1 107 ? -8.129 37.511 24.154 1.00 34.19 107 SER A O 1
ATOM 865 N N . GLY A 1 108 ? -9.728 37.539 22.646 1.00 32.22 108 GLY A N 1
ATOM 866 C CA . GLY A 1 108 ? -11.056 37.736 22.041 1.00 32.22 108 GLY A CA 1
ATOM 867 C C . GLY A 1 108 ? -11.181 37.128 20.626 1.00 32.22 108 GLY A C 1
ATOM 868 O O . GLY A 1 108 ? -10.353 36.324 20.212 1.00 32.22 108 GLY A O 1
ATOM 869 N N . GLU A 1 109 ? -12.258 37.506 19.936 1.00 32.78 109 GLU A N 1
ATOM 870 C CA . GLU A 1 109 ? -12.723 37.189 18.563 1.00 32.78 109 GLU A CA 1
ATOM 871 C C . GLU A 1 109 ? -11.634 37.061 17.458 1.00 32.78 109 GLU A C 1
ATOM 873 O O . GLU A 1 109 ? -10.553 37.620 17.572 1.00 32.78 109 GLU A O 1
ATOM 878 N N . GLY A 1 110 ? -11.840 36.416 16.298 1.00 31.55 110 GLY A N 1
ATOM 879 C CA . GLY A 1 110 ? -13.018 35.734 15.747 1.00 31.55 110 GLY A CA 1
ATOM 880 C C . GLY A 1 110 ? -12.933 35.574 14.209 1.00 31.55 110 GLY A C 1
ATOM 881 O O . GLY A 1 110 ? -12.702 36.540 13.491 1.00 31.55 110 GLY A O 1
ATOM 882 N N . GLY A 1 111 ? -13.175 34.357 13.696 1.00 33.53 111 GLY A N 1
ATOM 883 C CA . GLY A 1 111 ? -13.389 34.054 12.264 1.00 33.53 111 GLY A CA 1
ATOM 884 C C . GLY A 1 111 ? -12.142 33.772 11.391 1.00 33.53 111 GLY A C 1
ATOM 885 O O . GLY A 1 111 ? -11.019 34.062 11.787 1.00 33.53 111 GLY A O 1
ATOM 886 N N . PRO A 1 112 ? -12.308 33.214 10.171 1.00 43.25 112 PRO A N 1
ATOM 887 C CA . PRO A 1 112 ? -13.286 32.208 9.759 1.00 43.25 112 PRO A CA 1
ATOM 888 C C . PRO A 1 112 ? -12.593 30.891 9.342 1.00 43.25 112 PRO A C 1
ATOM 890 O O . PRO A 1 112 ? -11.760 30.857 8.434 1.00 43.25 112 PRO A O 1
ATOM 893 N N . LYS A 1 113 ? -12.981 29.756 9.941 1.00 39.97 113 LYS A N 1
ATOM 894 C CA . LYS A 1 113 ? -12.566 28.437 9.428 1.00 39.97 113 LYS A CA 1
ATOM 895 C C . LYS A 1 113 ? -13.222 28.212 8.062 1.00 39.97 113 LYS A C 1
ATOM 897 O O . LYS A 1 113 ? -14.447 28.228 7.976 1.00 39.97 113 LYS A O 1
ATOM 902 N N . ARG A 1 114 ? -12.434 27.967 7.005 1.00 39.53 114 ARG A N 1
ATOM 903 C CA . ARG A 1 114 ? -12.963 27.528 5.699 1.00 39.53 114 ARG A CA 1
ATOM 904 C C . ARG A 1 114 ? -13.681 26.190 5.869 1.00 39.53 114 ARG A C 1
ATOM 906 O O . ARG A 1 114 ? -13.041 25.147 5.992 1.00 39.53 114 ARG A O 1
ATOM 913 N N . ILE A 1 115 ? -15.008 26.234 5.857 1.00 33.09 115 ILE A N 1
ATOM 914 C CA . ILE A 1 115 ? -15.857 25.046 5.850 1.00 33.09 115 ILE A CA 1
ATOM 915 C C . ILE A 1 115 ? -15.839 24.484 4.427 1.00 33.09 115 ILE A C 1
ATOM 917 O O . ILE A 1 115 ? -16.606 24.908 3.566 1.00 33.09 115 ILE A O 1
ATOM 921 N N . HIS A 1 116 ? -14.941 23.536 4.167 1.00 46.19 116 HIS A N 1
ATOM 922 C CA . HIS A 1 116 ? -15.140 22.623 3.046 1.00 46.19 116 HIS A CA 1
ATOM 923 C C . HIS A 1 116 ? -16.326 21.704 3.391 1.00 46.19 116 HIS A C 1
ATOM 925 O O . HIS A 1 116 ? -16.437 21.290 4.548 1.00 46.19 116 HIS A O 1
ATOM 931 N N . PRO A 1 117 ? -17.224 21.390 2.439 1.00 35.81 117 PRO A N 1
ATOM 932 C CA . PRO A 1 117 ? -18.374 20.536 2.707 1.00 35.81 117 PRO A CA 1
ATOM 933 C C . PRO A 1 117 ? -17.922 19.084 2.911 1.00 35.81 117 PRO A C 1
ATOM 935 O O . PRO A 1 117 ? -17.849 18.292 1.971 1.00 35.81 117 PRO A O 1
ATOM 938 N N . THR A 1 118 ? -17.613 18.729 4.157 1.00 38.56 118 THR A N 1
ATOM 939 C CA . THR A 1 118 ? -17.443 17.336 4.572 1.00 38.56 118 THR A CA 1
ATOM 940 C C . THR A 1 118 ? -18.796 16.641 4.487 1.00 38.56 118 THR A C 1
ATOM 942 O O . THR A 1 118 ? -19.735 17.012 5.192 1.00 38.56 118 THR A O 1
ATOM 945 N N . VAL A 1 119 ? -18.894 15.625 3.630 1.00 39.41 119 VAL A N 1
ATOM 946 C CA . VAL A 1 119 ? -20.080 14.766 3.532 1.00 39.41 119 VAL A CA 1
ATOM 947 C C . VAL A 1 119 ? -20.320 14.097 4.897 1.00 39.41 119 VAL A C 1
ATOM 949 O O . VAL A 1 119 ? -19.380 13.507 5.439 1.00 39.41 119 VAL A O 1
ATOM 952 N N . PRO A 1 120 ? -21.533 14.162 5.480 1.00 34.25 120 PRO A N 1
ATOM 953 C CA . PRO A 1 120 ? -21.808 13.512 6.758 1.00 34.25 120 PRO A CA 1
ATOM 954 C C . PRO A 1 120 ? -21.650 11.988 6.643 1.00 34.25 120 PRO A C 1
ATOM 956 O O . PRO A 1 120 ? -22.371 11.363 5.868 1.00 34.25 120 PRO A O 1
ATOM 959 N N . GLY A 1 121 ? -20.738 11.381 7.415 1.00 39.59 121 GLY A N 1
ATOM 960 C CA . GLY A 1 121 ? -20.708 9.916 7.552 1.00 39.59 121 GLY A CA 1
ATOM 961 C C . GLY A 1 121 ? -19.380 9.214 7.859 1.00 39.59 121 GLY A C 1
ATOM 962 O O . GLY A 1 121 ? -19.430 8.021 8.136 1.00 39.59 121 GLY A O 1
ATOM 963 N N . ILE A 1 122 ? -18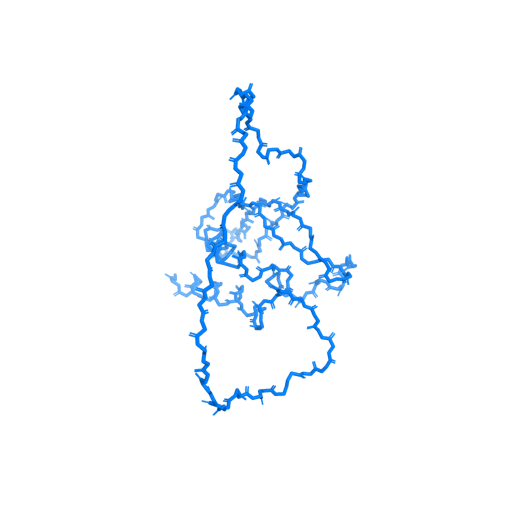.211 9.875 7.830 1.00 46.50 122 ILE A N 1
ATOM 964 C CA . ILE A 1 122 ? -16.917 9.176 8.013 1.00 46.50 122 ILE A CA 1
ATOM 965 C C . ILE A 1 122 ? -16.130 9.701 9.229 1.00 46.50 122 ILE A C 1
ATOM 967 O O . ILE A 1 122 ? -15.356 10.650 9.096 1.00 46.50 122 ILE A O 1
ATOM 971 N N . PRO A 1 123 ? -16.259 9.068 10.409 1.00 46.81 123 PRO A N 1
ATOM 972 C CA . PRO A 1 123 ? -15.215 9.097 11.424 1.00 46.81 123 PRO A CA 1
ATOM 973 C C . PRO A 1 123 ? -14.096 8.114 11.035 1.00 46.81 123 PRO A C 1
ATOM 975 O O . PRO A 1 123 ? -14.361 6.967 10.682 1.00 46.81 123 PRO A O 1
ATOM 978 N N . GLY A 1 124 ? -12.832 8.534 11.120 1.00 57.06 124 GLY A N 1
ATOM 979 C CA . GLY A 1 124 ? -11.695 7.619 10.972 1.00 57.06 124 GLY A CA 1
ATOM 980 C C . GLY A 1 124 ? -10.410 8.313 10.534 1.00 57.06 124 GLY A C 1
ATOM 981 O O . GLY A 1 124 ? -10.385 8.967 9.497 1.00 57.06 124 GLY A O 1
ATOM 982 N N . GLY A 1 125 ? -9.332 8.130 11.304 1.00 60.41 125 GLY A N 1
ATOM 983 C CA . GLY A 1 125 ? -8.008 8.747 11.110 1.00 60.41 125 GLY A CA 1
ATOM 984 C C . GLY A 1 125 ? -7.206 8.244 9.900 1.00 60.41 125 GLY A C 1
ATOM 985 O O . GLY A 1 125 ? -5.990 8.098 9.984 1.00 60.41 125 GLY A O 1
ATOM 986 N N . THR A 1 126 ? -7.868 7.949 8.782 1.00 69.19 126 THR A N 1
ATOM 987 C CA . THR A 1 126 ? -7.228 7.729 7.480 1.00 69.19 126 THR A CA 1
ATOM 988 C C . THR A 1 126 ? -7.119 9.071 6.760 1.00 69.19 126 THR A C 1
ATOM 990 O O . THR A 1 126 ? -8.107 9.788 6.609 1.00 69.19 126 THR A O 1
ATOM 993 N N . ARG A 1 127 ? -5.926 9.405 6.263 1.00 74.12 127 ARG A N 1
ATOM 994 C CA . ARG A 1 127 ? -5.682 10.652 5.525 1.00 74.12 127 ARG A CA 1
ATOM 995 C C . ARG A 1 127 ? -6.535 10.727 4.246 1.00 74.12 127 ARG A C 1
ATOM 997 O O . ARG A 1 127 ? -6.515 9.819 3.415 1.00 74.12 127 ARG A O 1
ATOM 1004 N N . ALA A 1 128 ? -7.230 11.845 4.038 1.00 69.81 128 ALA A N 1
ATOM 1005 C CA . ALA A 1 128 ? -7.985 12.086 2.808 1.00 69.81 128 ALA A CA 1
ATOM 1006 C C . ALA A 1 128 ? -7.065 12.037 1.570 1.00 69.81 128 ALA A C 1
ATOM 1008 O O . ALA A 1 128 ? -5.968 12.599 1.567 1.00 69.81 128 ALA A O 1
ATOM 1009 N N . GLY A 1 129 ? -7.504 11.338 0.518 1.00 77.69 129 GLY A N 1
ATOM 1010 C CA . GLY A 1 129 ? -6.721 11.143 -0.708 1.00 77.69 129 GLY A CA 1
ATOM 1011 C C . GLY A 1 129 ? -5.555 10.149 -0.594 1.00 77.69 129 GLY A C 1
ATOM 1012 O O . GLY A 1 129 ? -4.832 9.977 -1.576 1.00 77.69 129 GLY A O 1
ATOM 1013 N N . ALA A 1 130 ? -5.381 9.466 0.548 1.00 80.94 130 ALA A N 1
ATOM 1014 C CA . ALA A 1 130 ? -4.290 8.511 0.758 1.00 80.94 130 ALA A CA 1
ATOM 1015 C C . ALA A 1 130 ? -4.239 7.392 -0.296 1.00 80.94 130 ALA A C 1
ATOM 1017 O O . ALA A 1 130 ? -3.152 6.931 -0.631 1.00 80.94 130 ALA A O 1
ATOM 1018 N N . GLY A 1 131 ? -5.374 7.025 -0.902 1.00 85.44 131 GLY A N 1
ATOM 1019 C CA . GLY A 1 131 ? -5.414 5.988 -1.932 1.00 85.44 131 GLY A CA 1
ATOM 1020 C C . GLY A 1 131 ? -4.504 6.240 -3.146 1.00 85.44 131 GLY A C 1
ATOM 1021 O O . GLY A 1 131 ? -4.034 5.284 -3.761 1.00 85.44 131 GLY A O 1
ATOM 1022 N N . LYS A 1 132 ? -4.159 7.502 -3.446 1.00 91.50 132 LYS A N 1
ATOM 1023 C CA . LYS A 1 132 ? -3.222 7.851 -4.531 1.00 91.50 132 LYS A CA 1
ATOM 1024 C C . LYS A 1 132 ? -1.746 7.595 -4.195 1.00 91.50 132 LYS A C 1
ATOM 1026 O O . LYS A 1 132 ? -0.952 7.459 -5.118 1.00 91.50 132 LYS A O 1
ATOM 1031 N N . ILE A 1 133 ? -1.378 7.504 -2.913 1.00 93.69 133 ILE A N 1
ATOM 1032 C CA . ILE A 1 133 ? 0.025 7.457 -2.459 1.00 93.69 133 ILE A CA 1
ATOM 1033 C C . ILE A 1 133 ? 0.770 6.264 -3.065 1.00 93.69 133 ILE A C 1
ATOM 1035 O O . ILE A 1 133 ? 1.867 6.432 -3.583 1.00 93.69 133 ILE A O 1
ATOM 1039 N N . GLY A 1 134 ? 0.158 5.076 -3.056 1.00 93.25 134 GLY A N 1
ATOM 1040 C CA . GLY A 1 134 ? 0.785 3.876 -3.611 1.00 93.25 134 GLY A CA 1
ATOM 1041 C C . GLY A 1 134 ? 1.078 3.976 -5.109 1.00 93.25 134 GLY A C 1
ATOM 1042 O O . GLY A 1 134 ? 2.116 3.498 -5.548 1.00 93.25 134 GLY A O 1
ATOM 1043 N N . ARG A 1 135 ? 0.207 4.649 -5.875 1.00 92.69 135 ARG A N 1
ATOM 1044 C CA . ARG A 1 135 ? 0.435 4.892 -7.303 1.00 92.69 135 ARG A CA 1
ATOM 1045 C C . ARG A 1 135 ? 1.556 5.907 -7.522 1.00 92.69 135 ARG A C 1
ATOM 1047 O O . ARG A 1 135 ? 2.465 5.609 -8.279 1.00 92.69 135 ARG A O 1
ATOM 1054 N N . MET A 1 136 ? 1.531 7.028 -6.799 1.00 94.12 136 MET A N 1
ATOM 1055 C CA . MET A 1 136 ? 2.572 8.059 -6.898 1.00 94.12 136 MET A CA 1
ATOM 1056 C C . MET A 1 136 ? 3.970 7.505 -6.591 1.00 94.12 136 MET A C 1
ATOM 1058 O O . MET A 1 136 ? 4.921 7.879 -7.257 1.00 94.12 136 MET A O 1
ATOM 1062 N N . ILE A 1 137 ? 4.093 6.605 -5.607 1.00 94.50 137 ILE A N 1
ATOM 1063 C CA . ILE A 1 137 ? 5.362 5.940 -5.265 1.00 94.50 137 ILE A CA 1
ATOM 1064 C C . ILE A 1 137 ? 5.822 4.986 -6.379 1.00 94.50 137 ILE A C 1
ATOM 1066 O O . ILE A 1 137 ? 7.014 4.907 -6.662 1.00 94.50 137 ILE A O 1
ATOM 1070 N N . ALA A 1 138 ? 4.895 4.257 -7.007 1.00 90.50 138 ALA A N 1
ATOM 1071 C CA . ALA A 1 138 ? 5.226 3.379 -8.125 1.00 90.50 138 ALA A CA 1
ATOM 1072 C C . ALA A 1 138 ? 5.666 4.185 -9.358 1.00 90.50 138 ALA A C 1
ATOM 1074 O O . ALA A 1 138 ? 6.710 3.882 -9.921 1.00 90.50 138 ALA A O 1
ATOM 1075 N N . GLU A 1 139 ? 4.927 5.242 -9.715 1.00 91.31 139 GLU A N 1
ATOM 1076 C CA . GLU A 1 139 ? 5.276 6.191 -10.785 1.00 91.31 139 GLU A CA 1
ATOM 1077 C C . GLU A 1 139 ? 6.661 6.824 -10.520 1.00 91.31 139 GLU A C 1
ATOM 1079 O O . GLU A 1 139 ? 7.555 6.690 -11.350 1.00 91.31 139 GLU A O 1
ATOM 1084 N N . GLU A 1 140 ? 6.889 7.373 -9.315 1.00 90.25 140 GLU A N 1
ATOM 1085 C CA . GLU A 1 140 ? 8.169 7.963 -8.867 1.00 90.25 140 GLU A CA 1
ATOM 1086 C C . GLU A 1 140 ? 9.374 7.023 -9.058 1.00 90.25 140 GLU A C 1
ATOM 1088 O O . GLU A 1 140 ? 10.467 7.491 -9.357 1.00 90.25 140 GLU A O 1
ATOM 1093 N N . ILE A 1 141 ? 9.205 5.709 -8.878 1.00 86.75 141 ILE A N 1
ATOM 1094 C CA . ILE A 1 141 ? 10.310 4.734 -8.907 1.00 86.75 141 ILE A CA 1
ATOM 1095 C C . ILE A 1 141 ? 10.466 4.061 -10.274 1.00 86.75 141 ILE A C 1
ATOM 1097 O O . ILE A 1 141 ? 11.585 3.729 -10.674 1.00 86.75 141 ILE A O 1
ATOM 1101 N N . MET A 1 142 ? 9.364 3.850 -10.992 1.00 76.88 142 MET A N 1
ATOM 1102 C CA . MET A 1 142 ? 9.369 3.202 -12.305 1.00 76.88 142 MET A CA 1
ATOM 1103 C C . MET A 1 142 ? 9.795 4.162 -13.425 1.00 76.88 142 MET A C 1
ATOM 1105 O O . MET A 1 142 ? 10.364 3.696 -14.402 1.00 76.88 142 MET A O 1
ATOM 1109 N N . GLU A 1 143 ? 9.625 5.481 -13.266 1.00 69.75 143 GLU A N 1
ATOM 1110 C CA . GLU A 1 143 ? 10.136 6.492 -14.216 1.00 69.75 143 GLU A CA 1
ATOM 1111 C C . GLU A 1 143 ? 11.665 6.725 -14.136 1.00 69.75 143 GLU A C 1
ATOM 1113 O O . GLU A 1 143 ? 12.216 7.483 -14.933 1.00 69.75 143 GLU A O 1
ATOM 1118 N N . ILE A 1 144 ? 12.373 6.097 -13.186 1.00 60.00 144 ILE A N 1
ATOM 1119 C CA . ILE A 1 144 ? 13.821 6.300 -12.949 1.00 60.00 144 ILE A CA 1
ATOM 1120 C C . ILE A 1 144 ? 14.717 5.363 -13.804 1.00 60.00 144 ILE A C 1
ATOM 1122 O O . ILE A 1 144 ? 15.945 5.461 -13.731 1.00 60.00 144 ILE A O 1
ATOM 1126 N N . HIS A 1 145 ? 14.139 4.482 -14.632 1.00 49.75 145 HIS A N 1
ATOM 1127 C CA . HIS A 1 145 ? 14.857 3.454 -15.410 1.00 49.75 145 HIS A CA 1
ATOM 1128 C C . HIS A 1 145 ? 14.533 3.481 -16.912 1.00 49.75 145 HIS A C 1
ATOM 1130 O O . HIS A 1 145 ? 15.450 3.116 -17.684 1.00 49.75 145 HIS A O 1
#